Protein AF-G5RS56-F1 (afdb_monomer_lite)

Foldseek 3Di:
DAAAPDDCVVVVVDDPPVDPPDDDDYNCVPPVPGDCVVVVVVVVVVVVVVVVVVVVVD

Secondary structure (DSSP, 8-state):
---SS---GGGGGS-SSSSTTPPP--GGGT-TT--HHHHHHHHHHHHHHHHHHHHT--

Radius of gyration: 15.16 Å; chains: 1; bounding box: 39×26×28 Å

Sequence (58 aa):
ALNVNMDLSPFLRINPCGYAGMEMAKITQWKEDATTDNIAPRLLANILALYCCLMRKI

Structure (mmCIF, N/CA/C/O backbone):
data_AF-G5RS56-F1
#
_entry.id   AF-G5RS56-F1
#
loop_
_atom_site.group_PDB
_atom_site.id
_atom_site.type_symbol
_atom_site.label_atom_id
_atom_site.label_alt_id
_atom_site.label_comp_id
_atom_site.label_asym_id
_atom_site.label_entity_id
_atom_site.label_seq_id
_atom_site.pdbx_PDB_ins_code
_atom_site.Cartn_x
_atom_site.Cartn_y
_atom_site.Cartn_z
_atom_site.occupancy
_atom_site.B_iso_or_equiv
_atom_site.auth_seq_id
_atom_site.auth_comp_id
_atom_site.auth_asym_id
_atom_site.auth_atom_id
_atom_site.pdbx_PDB_model_num
ATOM 1 N N . ALA A 1 1 ? 1.954 -0.376 -6.894 1.00 87.00 1 ALA A N 1
ATOM 2 C CA . ALA A 1 1 ? 1.809 0.512 -5.719 1.00 87.00 1 ALA A CA 1
ATOM 3 C C . ALA A 1 1 ? 1.405 -0.328 -4.508 1.00 87.00 1 ALA A C 1
ATOM 5 O O . ALA A 1 1 ? 0.821 -1.385 -4.716 1.00 87.00 1 ALA A O 1
ATOM 6 N N . LEU A 1 2 ? 1.729 0.103 -3.284 1.00 95.62 2 LEU A N 1
ATOM 7 C CA . LEU A 1 2 ? 1.324 -0.562 -2.037 1.00 95.62 2 LEU A CA 1
ATOM 8 C C . LEU A 1 2 ? 0.433 0.391 -1.229 1.00 95.62 2 LEU A C 1
ATOM 10 O O . LEU A 1 2 ? 0.881 1.469 -0.845 1.00 95.62 2 LEU A O 1
ATOM 14 N N . ASN A 1 3 ? -0.813 -0.002 -0.973 1.00 96.81 3 ASN A N 1
ATOM 15 C CA . ASN A 1 3 ? -1.781 0.817 -0.244 1.00 96.81 3 ASN A CA 1
ATOM 16 C C . ASN A 1 3 ? -1.498 0.740 1.265 1.00 96.81 3 ASN A C 1
ATOM 18 O O . ASN A 1 3 ? -1.887 -0.225 1.918 1.00 96.81 3 ASN A O 1
ATOM 22 N N . VAL A 1 4 ? -0.810 1.734 1.831 1.00 97.81 4 VAL A N 1
ATOM 23 C CA . VAL A 1 4 ? -0.467 1.735 3.267 1.00 97.81 4 VAL A CA 1
ATOM 24 C C . VAL A 1 4 ? -1.626 2.278 4.104 1.00 97.81 4 VAL A C 1
ATOM 26 O O . VAL A 1 4 ? -2.348 1.508 4.733 1.00 97.81 4 VAL A O 1
ATOM 29 N N . ASN A 1 5 ? -1.840 3.594 4.057 1.00 97.44 5 ASN A N 1
ATOM 30 C CA . ASN A 1 5 ? -2.933 4.281 4.736 1.00 97.44 5 ASN A CA 1
ATOM 31 C C . ASN A 1 5 ? -3.473 5.412 3.852 1.00 97.44 5 ASN A C 1
ATOM 33 O O . ASN A 1 5 ? -3.155 6.580 4.052 1.00 97.44 5 ASN A O 1
ATOM 37 N N . MET A 1 6 ? -4.236 5.051 2.824 1.00 95.31 6 MET A N 1
ATOM 38 C CA . MET A 1 6 ? -4.801 6.010 1.873 1.00 95.31 6 MET A CA 1
ATOM 39 C C . MET A 1 6 ? -6.324 5.888 1.783 1.00 95.31 6 MET A C 1
ATOM 41 O O . MET A 1 6 ? -6.913 4.910 2.263 1.00 95.31 6 MET A O 1
ATOM 45 N N . ASP A 1 7 ? -6.949 6.886 1.158 1.00 95.44 7 ASP A N 1
ATOM 46 C CA . ASP A 1 7 ? -8.346 6.811 0.741 1.00 95.44 7 ASP A CA 1
ATOM 47 C C . ASP A 1 7 ? -8.488 5.841 -0.442 1.00 95.44 7 ASP A C 1
ATOM 49 O O . ASP A 1 7 ? -7.794 5.967 -1.452 1.00 95.44 7 ASP A O 1
ATOM 53 N N . LEU A 1 8 ? -9.380 4.859 -0.298 1.00 94.62 8 LEU A N 1
ATOM 54 C CA . LEU A 1 8 ? -9.679 3.874 -1.337 1.00 94.62 8 LEU A CA 1
ATOM 55 C C . LEU A 1 8 ? -10.919 4.245 -2.166 1.00 94.62 8 LEU A C 1
ATOM 57 O O . LEU A 1 8 ? -11.189 3.577 -3.163 1.00 94.62 8 LEU A O 1
ATOM 61 N N . SER A 1 9 ? -11.641 5.318 -1.817 1.00 93.94 9 SER A N 1
ATOM 62 C CA . SER A 1 9 ? -12.835 5.772 -2.540 1.00 93.94 9 SER A CA 1
ATOM 63 C C . SER A 1 9 ? -12.629 5.996 -4.051 1.00 93.94 9 SER A C 1
ATOM 65 O O . SER A 1 9 ? -13.553 5.682 -4.812 1.00 93.94 9 SER A O 1
ATOM 67 N N . PRO A 1 10 ? -11.442 6.418 -4.550 1.00 91.50 10 PRO A N 1
ATOM 68 C CA . PRO A 1 10 ? -11.214 6.537 -5.990 1.00 91.50 10 PRO A CA 1
ATOM 69 C C . PRO A 1 10 ? -11.281 5.195 -6.733 1.00 91.50 10 PRO A C 1
ATOM 71 O O . PRO A 1 10 ? -11.682 5.162 -7.896 1.00 91.50 10 PRO A O 1
ATOM 74 N N . PHE A 1 11 ? -10.943 4.082 -6.070 1.00 90.12 11 PHE A N 1
ATOM 75 C CA . PHE A 1 11 ? -10.966 2.749 -6.681 1.00 90.12 11 PHE A CA 1
ATOM 76 C C . PHE A 1 11 ? -12.379 2.192 -6.863 1.00 90.12 11 PHE A C 1
ATOM 78 O O . PHE A 1 11 ? -12.568 1.297 -7.678 1.00 90.12 11 PHE A O 1
ATOM 85 N N . LEU A 1 12 ? -13.383 2.756 -6.183 1.00 86.81 12 LEU A N 1
ATOM 86 C CA . LEU A 1 12 ? -14.784 2.339 -6.318 1.00 86.81 12 LEU A CA 1
ATOM 87 C C . LEU A 1 12 ? -15.403 2.723 -7.672 1.00 86.81 12 LEU A C 1
ATOM 89 O O . LEU A 1 12 ? -16.494 2.269 -8.003 1.00 86.81 12 LEU A O 1
ATOM 93 N N . ARG A 1 13 ? -14.741 3.596 -8.440 1.00 88.81 13 ARG A N 1
ATOM 94 C CA . ARG A 1 13 ? -15.259 4.161 -9.700 1.00 88.81 13 ARG A CA 1
ATOM 95 C C . ARG A 1 13 ? -14.520 3.665 -10.939 1.00 88.81 13 ARG A C 1
ATOM 97 O O . ARG A 1 13 ? -14.850 4.076 -12.048 1.00 88.81 13 ARG A O 1
ATOM 104 N N . ILE A 1 14 ? -13.509 2.823 -10.754 1.00 88.38 14 ILE A N 1
ATOM 105 C CA . ILE A 1 14 ? -12.682 2.271 -11.827 1.00 88.38 14 ILE A CA 1
ATOM 106 C C . ILE A 1 14 ? -12.624 0.746 -11.708 1.00 88.38 14 ILE A C 1
ATOM 108 O O . ILE A 1 14 ? -12.966 0.190 -10.670 1.00 88.38 14 ILE A O 1
ATOM 112 N N . ASN A 1 15 ? -12.171 0.064 -12.763 1.00 83.62 15 ASN A N 1
ATOM 113 C CA . ASN A 1 15 ? -11.804 -1.353 -12.704 1.00 83.62 15 ASN A CA 1
ATOM 114 C C . ASN A 1 15 ? -10.267 -1.479 -12.728 1.00 83.62 15 ASN A C 1
ATOM 116 O O . ASN A 1 15 ? -9.689 -1.652 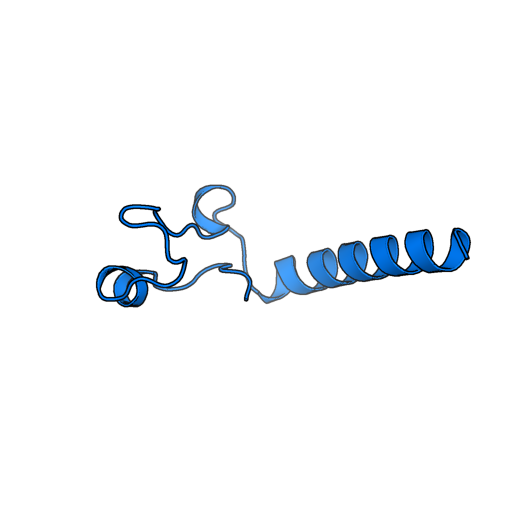-13.802 1.00 83.62 15 ASN A O 1
ATOM 120 N N . PRO A 1 16 ? -9.582 -1.333 -11.576 1.00 75.62 16 PRO A N 1
ATOM 121 C CA . PRO A 1 16 ? -8.124 -1.217 -11.530 1.00 75.62 16 PRO A CA 1
ATOM 122 C C . PRO A 1 16 ? -7.405 -2.554 -11.757 1.00 75.62 16 PRO A C 1
ATOM 124 O O . PRO A 1 16 ? -6.243 -2.560 -12.153 1.00 75.62 16 PRO A O 1
ATOM 127 N N . CYS A 1 17 ? -8.077 -3.679 -11.497 1.00 76.31 17 CYS A N 1
ATOM 128 C CA . CYS A 1 17 ? -7.475 -5.015 -11.482 1.00 76.31 17 CYS A CA 1
ATOM 129 C C . CYS A 1 17 ? -8.005 -5.928 -12.594 1.00 76.31 17 CYS A C 1
ATOM 131 O O . CYS A 1 17 ? -7.653 -7.103 -12.639 1.00 76.31 17 CYS A O 1
ATOM 133 N N . GLY A 1 18 ? -8.890 -5.426 -13.461 1.00 80.94 18 GLY A N 1
ATOM 134 C CA . GLY A 1 18 ? -9.549 -6.202 -14.516 1.00 80.94 18 GLY A CA 1
ATOM 135 C C . GLY A 1 18 ? -10.603 -7.190 -13.999 1.00 80.94 18 GLY A C 1
ATOM 136 O O . GLY A 1 18 ? -11.501 -7.566 -14.749 1.00 80.94 18 GLY A O 1
ATOM 137 N N . TYR A 1 19 ? -10.548 -7.556 -12.717 1.00 82.06 19 TYR A N 1
ATOM 138 C CA . TYR A 1 19 ? -11.501 -8.433 -12.052 1.00 82.06 19 TYR A CA 1
ATOM 139 C C . TYR A 1 19 ? -12.642 -7.627 -11.424 1.00 82.06 19 TYR A C 1
ATOM 141 O O . TYR A 1 19 ? -12.469 -6.958 -10.402 1.00 82.06 19 TYR A O 1
ATOM 149 N N . ALA A 1 20 ? -13.822 -7.694 -12.041 1.00 80.44 20 ALA A N 1
ATOM 150 C CA . ALA A 1 20 ? -15.005 -6.998 -11.549 1.00 80.44 20 ALA A CA 1
ATOM 151 C C . ALA A 1 20 ? -15.373 -7.471 -10.133 1.00 80.44 20 ALA A C 1
ATOM 153 O O . ALA A 1 20 ? -15.450 -8.669 -9.867 1.00 80.44 20 ALA A O 1
ATOM 154 N N . GLY A 1 21 ? -15.603 -6.518 -9.229 1.00 78.69 21 GLY A N 1
ATOM 155 C CA . GLY A 1 21 ? -16.015 -6.799 -7.852 1.00 78.69 21 GLY A CA 1
ATOM 156 C C . GLY A 1 21 ? -14.891 -7.225 -6.901 1.00 78.69 21 GLY A C 1
ATOM 157 O O . GLY A 1 21 ? -15.187 -7.541 -5.754 1.00 78.69 21 GLY A O 1
ATOM 158 N N . MET A 1 22 ? -13.620 -7.227 -7.324 1.00 87.88 22 MET A N 1
ATOM 159 C CA . MET A 1 22 ? -12.508 -7.429 -6.390 1.00 87.88 22 MET A CA 1
ATOM 160 C C . MET A 1 22 ? -12.281 -6.166 -5.554 1.00 87.88 22 MET A C 1
ATOM 162 O O . MET A 1 22 ? -11.959 -5.106 -6.092 1.00 87.88 22 MET A O 1
ATOM 166 N N . GLU A 1 23 ? -12.432 -6.284 -4.236 1.00 88.12 23 GLU A N 1
ATOM 167 C CA . GLU A 1 23 ? -12.201 -5.172 -3.317 1.00 88.12 23 GLU A CA 1
ATOM 168 C C . GLU A 1 23 ? -10.710 -4.847 -3.182 1.00 88.12 23 GLU A C 1
ATOM 170 O O . GLU A 1 23 ? -9.858 -5.727 -3.033 1.00 88.12 23 GLU A O 1
ATOM 175 N N . MET A 1 24 ? -10.395 -3.552 -3.197 1.00 92.69 24 MET A N 1
ATOM 176 C CA . MET A 1 24 ? -9.056 -3.069 -2.879 1.00 92.69 24 MET A CA 1
ATOM 177 C C . MET A 1 24 ? -8.839 -3.076 -1.368 1.00 92.69 24 MET A C 1
ATOM 179 O O . MET A 1 24 ? -9.722 -2.703 -0.599 1.00 92.69 24 MET A O 1
ATOM 183 N N . ALA A 1 25 ? -7.619 -3.407 -0.957 1.00 94.19 25 ALA A N 1
ATOM 184 C CA . ALA A 1 25 ? -7.221 -3.431 0.441 1.00 94.19 25 ALA A CA 1
ATOM 185 C C . ALA A 1 25 ? -6.092 -2.440 0.747 1.00 94.19 25 ALA A C 1
ATOM 187 O O . ALA A 1 25 ? -5.344 -2.035 -0.149 1.00 94.19 25 ALA A O 1
ATOM 188 N N . LYS A 1 26 ? -5.953 -2.076 2.024 1.00 97.12 26 LYS A N 1
ATOM 189 C CA . LYS A 1 26 ? -4.859 -1.266 2.573 1.00 97.12 26 LYS A CA 1
ATOM 190 C C . LYS A 1 26 ? -4.336 -1.860 3.878 1.00 97.12 26 LYS A C 1
ATOM 192 O O . LYS A 1 26 ? -5.089 -2.467 4.629 1.00 97.12 26 LYS A O 1
ATOM 197 N N . ILE A 1 27 ? -3.057 -1.648 4.179 1.00 98.25 27 ILE A N 1
ATOM 198 C CA . ILE A 1 27 ? -2.399 -2.248 5.353 1.00 98.25 27 ILE A CA 1
ATOM 199 C C . ILE A 1 27 ? -3.106 -1.864 6.658 1.00 98.25 27 ILE A C 1
ATOM 201 O O . ILE A 1 27 ? -3.243 -2.710 7.544 1.00 98.25 27 ILE A O 1
ATOM 205 N N . THR A 1 28 ? -3.613 -0.632 6.766 1.00 98.19 28 THR A N 1
ATOM 206 C CA . THR A 1 28 ? -4.305 -0.173 7.980 1.00 98.19 28 THR A CA 1
ATOM 207 C C . THR A 1 28 ? -5.587 -0.922 8.328 1.00 98.19 28 THR A C 1
ATOM 209 O O . THR A 1 28 ? -6.059 -0.782 9.448 1.00 98.19 28 THR A O 1
ATOM 212 N N . GLN A 1 29 ? -6.116 -1.774 7.442 1.00 98.00 29 GLN A N 1
ATOM 213 C CA . GLN A 1 29 ? -7.209 -2.694 7.785 1.00 98.00 29 GLN A CA 1
ATOM 214 C C . GLN A 1 29 ? -6.777 -3.819 8.742 1.00 98.00 29 GLN A C 1
ATOM 216 O O . GLN A 1 29 ? -7.627 -4.411 9.397 1.00 98.00 29 GLN A O 1
ATOM 221 N N . TRP A 1 30 ? -5.474 -4.110 8.837 1.00 98.19 30 TRP A N 1
ATOM 222 C CA . TRP A 1 30 ? -4.923 -5.144 9.727 1.00 98.19 30 TRP A CA 1
ATOM 223 C C . TRP A 1 30 ? -3.896 -4.611 10.722 1.00 98.19 30 TRP A C 1
ATOM 225 O O . TRP A 1 30 ? -3.633 -5.247 11.740 1.00 98.19 30 TRP A O 1
ATOM 235 N N . LYS A 1 31 ? -3.282 -3.4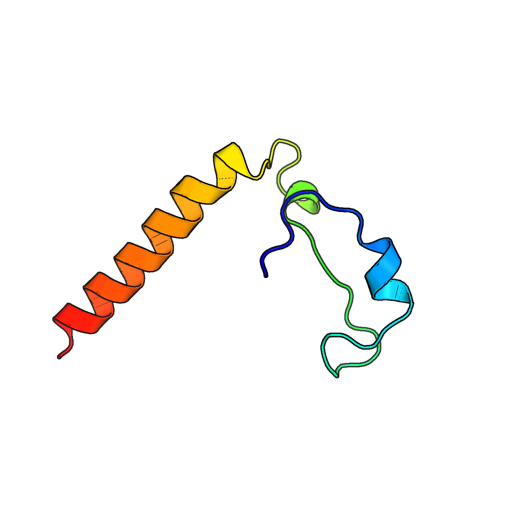64 10.424 1.00 97.62 31 LYS A N 1
ATOM 236 C CA . LYS A 1 31 ? -2.292 -2.817 11.283 1.00 97.62 31 LYS A CA 1
ATOM 237 C C . LYS A 1 31 ? -2.557 -1.318 11.325 1.00 97.62 31 LYS A C 1
ATOM 239 O O . LYS A 1 31 ? -2.086 -0.581 10.465 1.00 97.62 31 LYS A O 1
ATOM 244 N N . GLU A 1 32 ? -3.330 -0.887 12.313 1.00 97.69 32 GLU A N 1
ATOM 245 C CA . GLU A 1 32 ? -3.859 0.481 12.424 1.00 97.69 32 GLU A CA 1
ATOM 246 C C . GLU A 1 32 ? -2.771 1.567 12.434 1.00 97.69 32 GLU A C 1
ATOM 248 O O . GLU A 1 32 ? -2.940 2.622 11.830 1.00 97.69 32 GLU A O 1
ATOM 253 N N . ASP A 1 33 ? -1.623 1.288 13.054 1.00 97.69 33 ASP A N 1
ATOM 254 C CA . ASP A 1 33 ? -0.465 2.183 13.147 1.00 97.69 33 ASP A CA 1
ATOM 255 C C . ASP A 1 33 ? 0.420 2.174 11.888 1.00 97.69 33 ASP A C 1
ATOM 257 O O . ASP A 1 33 ? 1.509 2.748 11.899 1.00 97.69 33 ASP A O 1
ATOM 261 N N . ALA A 1 34 ? 0.016 1.511 10.799 1.00 98.12 34 ALA A N 1
ATOM 262 C CA . ALA A 1 34 ? 0.808 1.474 9.575 1.00 98.12 34 ALA A CA 1
ATOM 263 C C . ALA A 1 34 ? 0.887 2.859 8.914 1.00 98.12 34 ALA A C 1
ATOM 265 O O . ALA A 1 34 ? -0.112 3.447 8.497 1.00 98.12 34 ALA A O 1
ATOM 266 N N . THR A 1 35 ? 2.114 3.348 8.754 1.00 98.25 35 THR A N 1
ATOM 267 C CA . THR A 1 35 ? 2.436 4.599 8.066 1.00 98.25 35 THR A CA 1
ATOM 268 C C . THR A 1 35 ? 3.452 4.324 6.972 1.00 98.25 35 THR A C 1
ATOM 270 O O . THR A 1 35 ? 4.170 3.323 6.998 1.00 98.25 35 THR A O 1
ATOM 273 N N . THR A 1 36 ? 3.544 5.210 5.983 1.00 97.69 36 THR A N 1
ATOM 274 C CA . THR A 1 36 ? 4.570 5.074 4.941 1.00 97.69 36 THR A CA 1
ATOM 275 C C . THR A 1 36 ? 5.972 4.999 5.556 1.00 97.69 36 THR A C 1
ATOM 277 O O . THR A 1 36 ? 6.764 4.157 5.139 1.00 97.69 36 THR A O 1
ATOM 280 N N . ASP A 1 37 ? 6.236 5.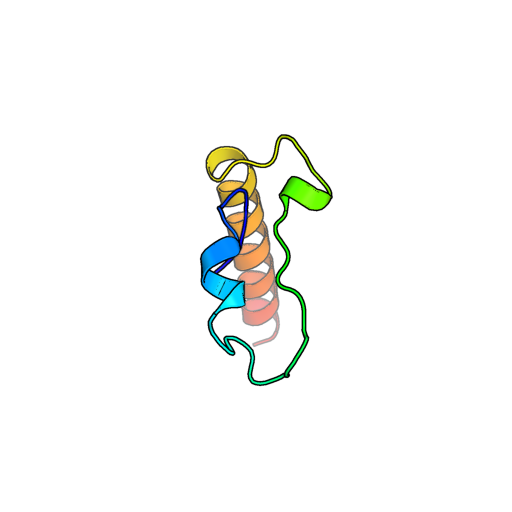781 6.605 1.00 98.19 37 ASP A N 1
ATOM 281 C CA . ASP A 1 37 ? 7.535 5.840 7.282 1.00 98.19 37 ASP A CA 1
ATOM 282 C C . ASP A 1 37 ? 7.925 4.518 7.954 1.00 98.19 37 ASP A C 1
ATOM 284 O O . ASP A 1 37 ? 9.082 4.107 7.878 1.00 98.19 37 ASP A O 1
ATOM 288 N N . ASN A 1 38 ? 6.975 3.812 8.582 1.00 97.81 38 ASN A N 1
ATOM 289 C CA . ASN A 1 38 ? 7.275 2.540 9.250 1.00 97.81 38 ASN A CA 1
ATOM 290 C C . ASN A 1 38 ? 7.197 1.314 8.319 1.00 97.81 38 ASN A C 1
ATOM 292 O O . ASN A 1 38 ? 7.818 0.284 8.607 1.00 97.81 38 ASN A O 1
ATOM 296 N N . ILE A 1 39 ? 6.500 1.421 7.181 1.00 98.25 39 ILE A N 1
ATOM 297 C CA . ILE A 1 39 ? 6.411 0.358 6.171 1.00 98.25 39 ILE A CA 1
ATOM 298 C C . ILE A 1 39 ? 7.573 0.403 5.173 1.00 98.25 39 ILE A C 1
ATOM 300 O O . ILE A 1 39 ? 8.092 -0.655 4.809 1.00 98.25 39 ILE A O 1
ATOM 304 N N . ALA A 1 40 ? 8.025 1.587 4.751 1.00 98.19 40 ALA A N 1
ATOM 305 C CA . ALA A 1 40 ? 9.106 1.748 3.776 1.00 98.19 40 ALA A CA 1
ATOM 306 C C . ALA A 1 40 ? 10.384 0.936 4.092 1.00 98.19 40 ALA A C 1
ATOM 308 O O . ALA A 1 40 ? 10.828 0.190 3.212 1.00 98.19 40 ALA A O 1
ATOM 309 N N . PRO A 1 41 ? 10.960 0.977 5.315 1.00 98.19 41 PRO A N 1
ATOM 310 C CA . PRO A 1 41 ? 12.167 0.203 5.616 1.00 98.19 41 PRO A CA 1
ATOM 311 C C . PRO A 1 41 ? 11.934 -1.313 5.545 1.00 98.19 41 PRO A C 1
ATOM 313 O O . PRO A 1 41 ? 12.817 -2.052 5.109 1.00 98.19 41 PRO A O 1
ATOM 316 N N . ARG A 1 42 ? 10.737 -1.795 5.909 1.00 97.31 42 ARG A N 1
ATOM 317 C CA . ARG A 1 42 ? 10.378 -3.222 5.808 1.00 97.31 42 ARG A CA 1
ATOM 318 C C . ARG A 1 42 ? 10.238 -3.666 4.356 1.00 97.31 42 ARG A C 1
ATOM 320 O O . ARG A 1 42 ? 10.716 -4.739 3.996 1.00 97.31 42 ARG A O 1
ATOM 327 N N . LEU A 1 43 ? 9.604 -2.839 3.526 1.00 97.38 43 LEU A N 1
ATOM 328 C CA . LEU A 1 43 ? 9.466 -3.106 2.098 1.00 97.38 43 LEU A CA 1
ATOM 329 C C . LEU A 1 43 ? 10.841 -3.189 1.423 1.00 97.38 43 LEU A C 1
ATOM 331 O O . LEU A 1 43 ? 11.100 -4.148 0.698 1.00 97.38 43 LEU A O 1
ATOM 335 N N . LEU A 1 44 ? 11.737 -2.239 1.715 1.00 97.69 44 LEU A N 1
ATOM 336 C CA . LEU A 1 44 ? 13.104 -2.244 1.195 1.00 97.69 44 LEU A CA 1
ATOM 337 C C . LEU A 1 44 ? 13.868 -3.504 1.619 1.00 97.69 44 LEU A C 1
ATOM 339 O O . LEU A 1 44 ? 14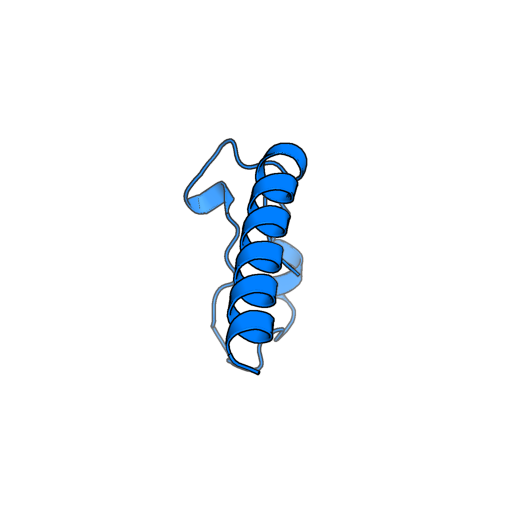.464 -4.166 0.771 1.00 97.69 44 LEU A O 1
ATOM 343 N N . ALA A 1 45 ? 13.813 -3.870 2.903 1.00 97.75 45 ALA A N 1
ATOM 344 C CA . ALA A 1 45 ? 14.473 -5.071 3.409 1.00 97.75 45 ALA A CA 1
ATOM 345 C C . ALA A 1 45 ? 13.993 -6.343 2.686 1.00 97.75 45 ALA A C 1
ATOM 347 O O . ALA A 1 45 ? 14.813 -7.161 2.271 1.00 97.75 45 ALA A O 1
ATOM 348 N N . ASN A 1 46 ? 12.681 -6.485 2.471 1.00 96.25 46 ASN A N 1
ATOM 349 C CA . ASN A 1 46 ? 12.111 -7.633 1.763 1.00 96.25 46 ASN A CA 1
ATOM 350 C C . ASN A 1 46 ? 12.519 -7.668 0.287 1.00 96.25 46 ASN A C 1
ATOM 352 O O . ASN A 1 46 ? 12.891 -8.723 -0.224 1.00 96.25 46 ASN A O 1
ATOM 356 N N . ILE A 1 47 ? 12.491 -6.521 -0.394 1.00 96.25 47 ILE A N 1
ATOM 357 C C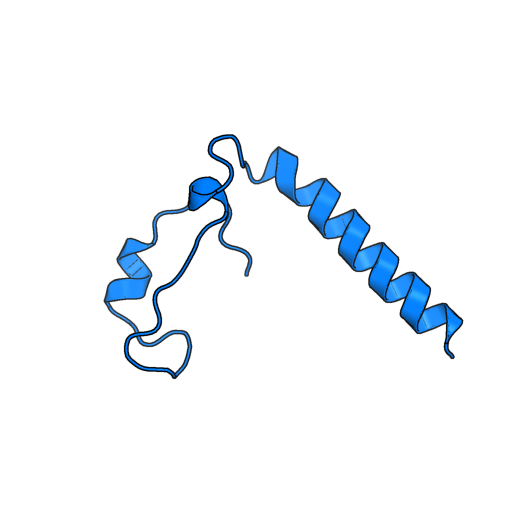A . ILE A 1 47 ? 12.929 -6.417 -1.788 1.00 96.25 47 ILE A CA 1
ATOM 358 C C . ILE A 1 47 ? 14.410 -6.809 -1.906 1.00 96.25 47 ILE A C 1
ATOM 360 O O . ILE A 1 47 ? 14.757 -7.650 -2.734 1.00 96.25 47 ILE A O 1
ATOM 364 N N . LEU A 1 48 ? 15.282 -6.275 -1.044 1.00 97.00 48 LEU A N 1
ATOM 365 C CA . LEU A 1 48 ? 16.710 -6.611 -1.037 1.00 97.00 48 LEU A CA 1
ATOM 366 C C . LEU A 1 48 ? 16.956 -8.091 -0.727 1.00 97.00 48 LEU A C 1
ATOM 368 O O . LEU A 1 48 ? 17.809 -8.713 -1.360 1.00 97.00 48 LEU A O 1
ATOM 372 N N . ALA A 1 49 ? 16.200 -8.679 0.203 1.00 95.81 49 ALA A N 1
ATOM 373 C CA . ALA A 1 49 ? 16.291 -10.104 0.508 1.00 95.81 49 ALA A CA 1
ATOM 374 C C . ALA A 1 49 ? 15.934 -10.970 -0.712 1.00 95.81 49 ALA A C 1
ATOM 376 O O . ALA A 1 49 ? 16.655 -11.925 -1.016 1.00 95.81 49 ALA A O 1
ATOM 377 N N . LEU A 1 50 ? 14.877 -10.606 -1.449 1.00 93.38 50 LEU A N 1
ATOM 378 C CA . LEU A 1 50 ? 14.484 -11.278 -2.690 1.00 93.38 50 LEU A CA 1
ATOM 379 C C . LEU A 1 50 ? 15.565 -11.147 -3.770 1.00 93.38 50 LEU A C 1
ATOM 381 O O . LEU A 1 50 ? 15.956 -12.156 -4.355 1.00 93.38 50 LEU A O 1
ATOM 385 N N . TYR A 1 51 ? 16.110 -9.945 -3.985 1.00 92.19 51 TYR A N 1
ATOM 386 C CA . TYR A 1 51 ? 17.210 -9.733 -4.933 1.00 92.19 51 TYR A CA 1
ATOM 387 C C . TYR A 1 51 ? 18.462 -10.525 -4.561 1.00 92.19 51 TYR A C 1
ATOM 389 O O . TYR A 1 51 ? 19.066 -11.169 -5.413 1.00 92.19 51 TYR A O 1
ATOM 397 N N . CYS A 1 52 ? 18.846 -10.530 -3.286 1.00 87.38 52 CYS A N 1
ATOM 398 C CA . CYS A 1 52 ? 20.007 -11.276 -2.816 1.00 87.38 52 CYS A CA 1
ATOM 399 C C . CYS A 1 52 ? 19.808 -12.794 -2.948 1.00 87.38 52 CYS A C 1
ATOM 401 O O . CYS A 1 52 ? 20.764 -13.527 -3.191 1.00 87.38 52 CYS A O 1
ATOM 403 N N . CYS A 1 53 ? 18.582 -13.294 -2.779 1.00 80.88 53 CYS A N 1
ATOM 404 C CA . CYS A 1 53 ? 18.268 -14.700 -3.023 1.00 80.88 53 CYS A CA 1
ATOM 405 C C . CYS A 1 53 ? 18.326 -15.037 -4.520 1.00 80.88 53 CYS A C 1
ATOM 407 O O . CYS A 1 53 ? 18.861 -16.080 -4.885 1.00 80.88 53 CYS A O 1
ATOM 409 N N . LEU A 1 54 ? 17.839 -14.138 -5.382 1.00 77.44 54 LEU A N 1
ATOM 410 C CA . LEU A 1 54 ? 17.879 -14.308 -6.833 1.00 77.44 54 LEU A CA 1
ATOM 411 C C . LEU A 1 54 ? 19.317 -14.291 -7.375 1.00 77.44 54 LEU A C 1
ATOM 413 O O . LEU A 1 54 ? 19.687 -15.188 -8.122 1.00 77.44 54 LEU A O 1
ATOM 417 N N . MET A 1 55 ? 20.148 -13.336 -6.946 1.00 78.3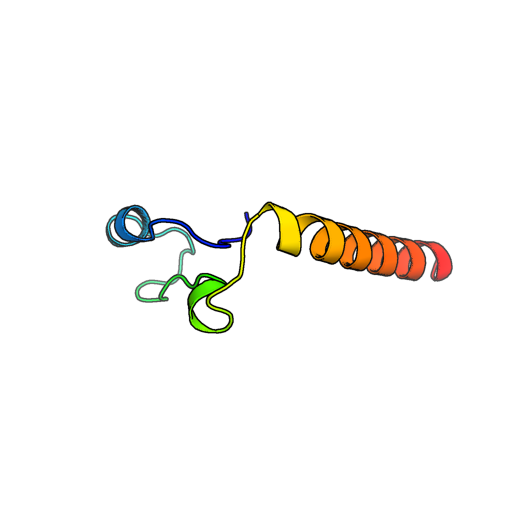1 55 MET A N 1
ATOM 418 C CA . MET A 1 55 ? 21.556 -13.241 -7.364 1.00 78.31 55 MET A CA 1
ATOM 419 C C . MET A 1 55 ? 22.426 -14.393 -6.850 1.00 78.31 55 MET A C 1
ATOM 421 O O . MET A 1 55 ? 23.456 -14.671 -7.438 1.00 78.31 55 MET A O 1
ATOM 425 N N . ARG A 1 56 ? 22.031 -15.065 -5.761 1.00 74.19 56 ARG A N 1
ATOM 426 C CA . ARG A 1 56 ? 22.725 -16.263 -5.252 1.00 74.19 56 ARG A CA 1
ATOM 427 C C . ARG A 1 56 ? 22.302 -17.561 -5.948 1.00 74.19 56 ARG A C 1
ATOM 429 O O . ARG A 1 56 ? 22.861 -18.609 -5.645 1.00 74.19 56 ARG A O 1
ATOM 436 N N . LYS A 1 57 ? 21.288 -17.511 -6.816 1.00 61.75 57 LYS A N 1
ATOM 437 C CA . LYS A 1 57 ? 20.809 -18.650 -7.615 1.00 61.75 57 LYS A CA 1
ATOM 438 C C . LYS A 1 57 ? 21.268 -18.600 -9.080 1.00 61.75 57 LYS A C 1
ATOM 440 O O . LYS A 1 57 ? 20.927 -19.518 -9.822 1.00 61.75 57 LYS A O 1
ATOM 445 N N . ILE A 1 58 ? 21.991 -17.552 -9.476 1.00 54.69 58 ILE A N 1
ATOM 446 C CA . ILE A 1 58 ? 22.675 -17.406 -10.771 1.00 54.69 58 ILE A CA 1
ATOM 447 C C . ILE A 1 58 ? 24.159 -17.665 -10.527 1.00 54.69 58 ILE A C 1
ATOM 449 O O . ILE A 1 58 ? 24.765 -18.373 -11.357 1.00 54.69 58 ILE A O 1
#

pLDDT: mean 90.75, std 9.48, range [54.69, 98.25]

InterPro domains:
  IPR004143 Biotinyl protein ligase (BPL) and lipoyl protein ligase (LPL), catalytic domain [PS51733] (1-55)
  IPR045864 Class II Aminoacyl-tRNA synthetase/Biotinyl protein ligase (BPL) and lipoyl protein ligase (LPL) [G3DSA:3.30.930.10] (1-51)
  IPR045864 Class II Aminoacyl-tRNA synthetase/Biotinyl protein ligase (BPL) and lipoyl protein ligase (LPL) [SSF55681] (1-51)

Organism: NCBI:txid913084